Protein AF-A0A8X6LB05-F1 (afdb_monomer_lite)

Organism: Trichonephila clavata (NCBI:txid2740835)

Sequence (94 aa):
MGLFRFFLIYTGADTVPVEDKQLYGLGGAVAKHLVGTIPTEKLTHLFTNRYFAGLAILDYLVSRNVYLTGTEMTNRTNGVAESFPKHTCVERGS

Structure (mmCIF, N/CA/C/O backbone):
data_AF-A0A8X6LB05-F1
#
_entry.id   AF-A0A8X6LB05-F1
#
loop_
_atom_site.group_PDB
_atom_site.id
_atom_site.type_symbol
_atom_site.label_atom_id
_atom_site.label_alt_id
_atom_site.label_comp_id
_atom_site.label_asym_id
_atom_site.label_entity_id
_atom_site.label_seq_id
_atom_site.pdbx_PDB_ins_code
_atom_site.Cartn_x
_atom_site.Cartn_y
_atom_site.Cartn_z
_atom_site.occupancy
_atom_site.B_iso_or_equiv
_atom_site.auth_seq_id
_atom_site.auth_comp_id
_atom_site.auth_asym_id
_atom_site.auth_atom_id
_atom_site.pdbx_PDB_model_num
ATOM 1 N N . MET A 1 1 ? -3.652 24.612 4.915 1.00 54.06 1 MET A N 1
ATOM 2 C CA . MET A 1 1 ? -2.839 24.175 6.071 1.00 54.06 1 MET A CA 1
ATOM 3 C C . MET A 1 1 ? -2.693 22.666 5.991 1.00 54.06 1 MET A C 1
ATOM 5 O O . MET A 1 1 ? -3.711 21.998 5.881 1.00 54.06 1 MET A O 1
ATOM 9 N N . GLY A 1 2 ? -1.465 22.147 5.949 1.00 79.75 2 GLY A N 1
ATOM 10 C CA . GLY A 1 2 ? -1.190 20.706 5.939 1.00 79.75 2 GLY A CA 1
ATOM 11 C C . GLY A 1 2 ? -0.656 20.259 7.297 1.00 79.75 2 GLY A C 1
ATOM 12 O O . GLY A 1 2 ? 0.167 20.962 7.878 1.00 79.75 2 GLY A O 1
ATOM 13 N N . LEU A 1 3 ? -1.129 19.117 7.800 1.00 87.31 3 LEU A N 1
ATOM 14 C CA . LEU A 1 3 ? -0.637 18.500 9.032 1.00 87.31 3 LEU A CA 1
ATOM 15 C C . LEU A 1 3 ? 0.237 17.299 8.676 1.00 87.31 3 LEU A C 1
ATOM 17 O O . LEU A 1 3 ? -0.214 16.374 8.001 1.00 87.31 3 LEU A O 1
ATOM 21 N N . PHE A 1 4 ? 1.473 17.300 9.160 1.00 86.88 4 PHE A N 1
ATOM 22 C CA . PHE A 1 4 ? 2.348 16.140 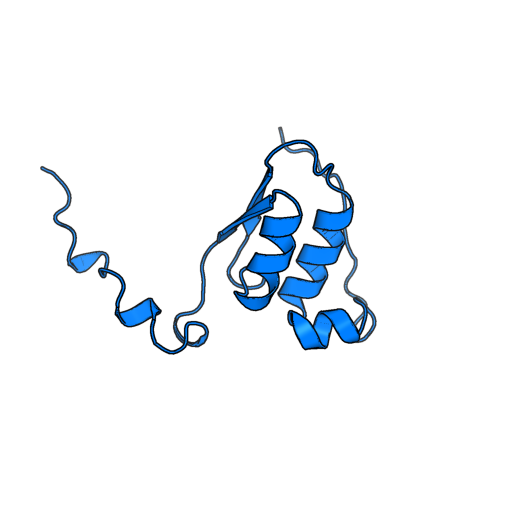9.089 1.00 86.88 4 PHE A CA 1
ATOM 23 C C . PHE A 1 4 ? 2.106 15.251 10.306 1.00 86.88 4 PHE A C 1
ATOM 25 O O . PHE A 1 4 ? 2.179 15.730 11.437 1.00 86.88 4 PHE A O 1
ATOM 32 N N . ARG A 1 5 ? 1.792 13.973 10.076 1.00 83.44 5 ARG A N 1
ATOM 33 C CA . ARG A 1 5 ? 1.401 13.059 11.157 1.00 83.44 5 ARG A CA 1
ATOM 34 C C . ARG A 1 5 ? 2.422 11.959 11.420 1.00 83.44 5 ARG A C 1
ATOM 36 O O . ARG A 1 5 ? 2.762 11.733 12.573 1.00 83.44 5 ARG A O 1
ATOM 43 N N . PHE A 1 6 ? 2.925 11.312 10.368 1.00 86.62 6 PHE A N 1
ATOM 44 C CA . PHE A 1 6 ? 3.834 10.170 10.482 1.00 86.62 6 PHE A CA 1
ATOM 45 C C . PHE A 1 6 ? 4.860 10.157 9.354 1.00 86.62 6 PHE A C 1
ATOM 47 O O . PHE A 1 6 ? 4.584 10.630 8.250 1.00 86.62 6 PHE A O 1
ATOM 54 N N . PHE A 1 7 ? 6.024 9.571 9.632 1.00 90.25 7 PHE A N 1
ATOM 55 C CA . PHE A 1 7 ? 7.064 9.323 8.643 1.00 90.25 7 PHE A CA 1
ATOM 56 C C . PHE A 1 7 ? 7.805 8.028 8.915 1.00 90.25 7 PHE A C 1
ATOM 58 O O . PHE A 1 7 ? 7.806 7.509 10.027 1.00 90.25 7 PHE A O 1
ATOM 65 N N . LEU A 1 8 ? 8.467 7.558 7.866 1.00 89.88 8 LEU A N 1
ATOM 66 C CA . LEU A 1 8 ? 9.372 6.430 7.889 1.00 89.88 8 LEU A CA 1
ATOM 67 C C . LEU A 1 8 ? 10.674 6.873 7.221 1.00 89.88 8 LEU A C 1
ATOM 69 O O . LEU A 1 8 ? 10.646 7.407 6.111 1.00 89.88 8 LEU A O 1
ATOM 73 N N . ILE A 1 9 ? 11.803 6.683 7.902 1.00 91.50 9 ILE A N 1
ATOM 74 C CA . ILE A 1 9 ? 13.124 6.962 7.330 1.00 91.50 9 ILE A CA 1
ATOM 75 C C . ILE A 1 9 ? 13.582 5.720 6.578 1.00 91.50 9 ILE A C 1
ATOM 77 O O . ILE A 1 9 ? 13.607 4.627 7.136 1.00 91.50 9 ILE A O 1
ATOM 81 N N . TYR A 1 10 ? 13.971 5.897 5.318 1.00 91.06 10 TYR A N 1
ATOM 82 C CA . TYR A 1 10 ? 14.556 4.821 4.531 1.00 91.06 10 TYR A CA 1
ATOM 83 C C . TYR A 1 10 ? 15.980 4.514 5.009 1.00 91.06 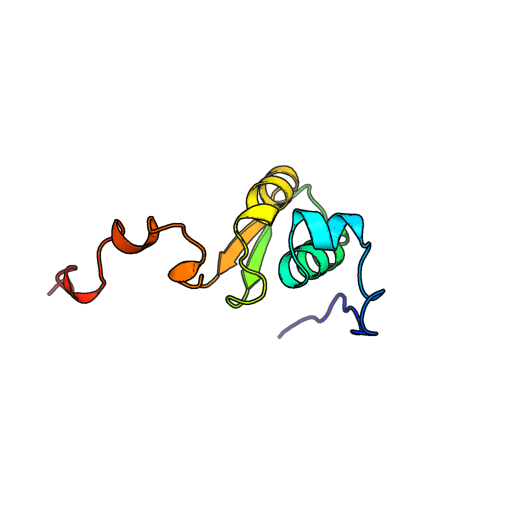10 TYR A C 1
ATOM 85 O O . TYR A 1 10 ? 16.865 5.361 4.912 1.00 91.06 10 TYR A O 1
ATOM 93 N N . THR A 1 11 ? 16.196 3.294 5.497 1.00 92.19 11 THR A N 1
ATOM 94 C CA . THR A 1 11 ? 17.479 2.795 6.024 1.00 92.19 11 THR A CA 1
ATOM 95 C C . THR A 1 11 ? 18.070 1.665 5.177 1.00 92.19 11 THR A C 1
ATOM 97 O O . THR A 1 11 ? 19.068 1.059 5.555 1.00 92.19 11 THR A O 1
ATOM 100 N N . GLY A 1 12 ? 17.491 1.380 4.007 1.00 88.56 12 GLY A N 1
ATOM 101 C CA . GLY A 1 12 ? 17.927 0.294 3.130 1.00 88.56 12 GLY A CA 1
ATOM 102 C C . GLY A 1 12 ? 17.035 -0.941 3.236 1.00 88.56 12 GLY A C 1
ATOM 103 O O . GLY A 1 12 ? 15.807 -0.825 3.261 1.00 88.56 12 GLY A O 1
ATOM 104 N N . ALA A 1 13 ? 17.643 -2.131 3.236 1.00 83.38 13 ALA A N 1
ATOM 105 C CA . ALA A 1 13 ? 16.923 -3.403 3.141 1.00 83.38 13 ALA A CA 1
ATOM 106 C C . ALA A 1 13 ? 15.901 -3.607 4.271 1.00 83.38 13 ALA A C 1
ATOM 108 O O . ALA A 1 13 ? 14.801 -4.079 3.986 1.00 83.38 13 ALA A O 1
ATOM 109 N N . ASP A 1 14 ? 16.235 -3.150 5.479 1.00 87.94 14 ASP A N 1
ATOM 110 C CA . ASP A 1 14 ? 15.466 -3.366 6.710 1.00 87.94 14 ASP A CA 1
ATOM 111 C C . ASP A 1 14 ? 14.487 -2.225 7.037 1.00 87.94 14 ASP A C 1
ATOM 113 O O . ASP A 1 14 ? 13.943 -2.158 8.134 1.00 87.94 14 ASP A O 1
ATOM 117 N N . THR A 1 15 ? 14.242 -1.311 6.087 1.00 90.19 15 THR A N 1
ATOM 118 C CA . THR A 1 15 ? 13.308 -0.178 6.276 1.00 90.19 15 THR A CA 1
ATOM 119 C C . THR A 1 15 ? 11.890 -0.643 6.634 1.00 90.19 15 THR A C 1
ATOM 121 O O . THR A 1 15 ? 11.156 0.043 7.341 1.00 90.19 15 THR A O 1
ATOM 124 N N . VAL A 1 16 ? 11.480 -1.788 6.094 1.00 92.25 16 VAL A N 1
ATOM 125 C CA . VAL A 1 16 ? 10.156 -2.393 6.271 1.00 92.25 16 VAL A CA 1
ATOM 126 C C . VAL A 1 16 ? 10.322 -3.897 6.487 1.00 92.25 16 VAL A C 1
ATOM 128 O O . VAL A 1 16 ? 11.318 -4.455 6.015 1.00 92.25 16 VAL A O 1
ATOM 131 N N . PRO A 1 17 ? 9.357 -4.575 7.138 1.00 93.12 17 PRO A N 1
ATOM 132 C CA . PRO A 1 17 ? 9.386 -6.027 7.271 1.00 93.12 17 PRO A CA 1
ATOM 133 C C . PRO A 1 17 ? 9.576 -6.716 5.915 1.00 93.12 17 PRO A C 1
ATOM 135 O O .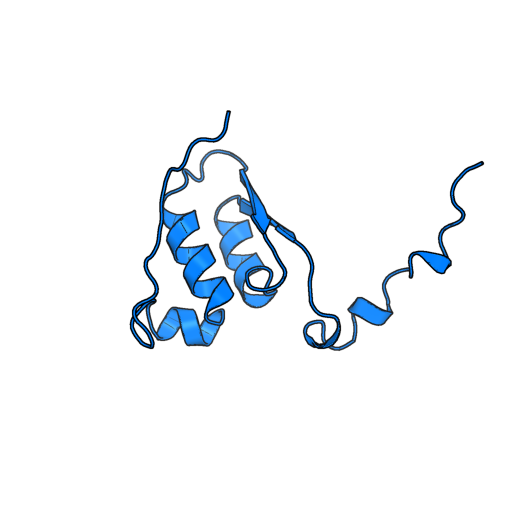 PRO A 1 17 ? 8.945 -6.352 4.918 1.00 93.12 17 PRO A O 1
ATOM 138 N N . VAL A 1 18 ? 10.450 -7.724 5.876 1.00 92.69 18 VAL A N 1
ATOM 139 C CA . VAL A 1 18 ? 10.797 -8.441 4.637 1.00 92.69 18 VAL A CA 1
ATOM 140 C C . VAL A 1 18 ? 9.567 -9.108 4.020 1.00 92.69 18 VAL A C 1
ATOM 142 O O . VAL A 1 18 ? 9.389 -9.056 2.806 1.00 92.69 18 VAL A O 1
ATOM 145 N N . GLU A 1 19 ? 8.693 -9.665 4.856 1.00 93.81 19 GLU A N 1
ATOM 146 C CA . GLU A 1 19 ? 7.404 -10.246 4.463 1.00 93.81 19 GLU A CA 1
ATOM 147 C C . GLU A 1 19 ? 6.513 -9.246 3.711 1.00 93.81 19 GLU A C 1
ATOM 149 O O . GLU A 1 19 ? 6.016 -9.540 2.625 1.00 93.81 19 GLU A O 1
ATOM 154 N N . ASP A 1 20 ? 6.402 -8.015 4.215 1.00 92.56 20 ASP A N 1
ATOM 155 C CA . ASP A 1 20 ? 5.601 -6.966 3.587 1.00 92.56 20 ASP A CA 1
ATOM 156 C C . ASP A 1 20 ? 6.216 -6.505 2.271 1.00 92.56 20 ASP A C 1
ATOM 158 O O . ASP A 1 20 ? 5.507 -6.241 1.299 1.00 92.56 20 ASP A O 1
ATOM 162 N N . LYS A 1 21 ? 7.547 -6.442 2.211 1.00 91.50 21 LYS A N 1
ATOM 163 C CA . LYS A 1 21 ? 8.263 -6.114 0.980 1.00 91.50 21 LYS A CA 1
ATOM 164 C C . LYS A 1 21 ? 8.083 -7.192 -0.090 1.00 91.50 21 LYS A C 1
ATOM 166 O O . LYS A 1 21 ? 8.023 -6.846 -1.267 1.00 91.50 21 LYS A O 1
ATOM 171 N N . GLN A 1 22 ? 8.003 -8.466 0.292 1.00 91.88 22 GLN A N 1
ATOM 172 C CA . GLN A 1 22 ? 7.756 -9.575 -0.634 1.00 91.88 22 GLN A CA 1
ATOM 173 C C . GLN A 1 22 ? 6.312 -9.582 -1.147 1.00 91.88 22 GLN A C 1
ATOM 175 O O . GLN A 1 22 ? 6.100 -9.791 -2.338 1.00 91.88 22 GLN A O 1
ATOM 180 N N . LEU A 1 23 ? 5.338 -9.305 -0.277 1.00 92.62 23 LEU A N 1
ATOM 181 C CA . LEU A 1 23 ? 3.917 -9.290 -0.634 1.00 92.62 23 LEU A CA 1
ATOM 182 C C . LEU A 1 23 ? 3.521 -8.052 -1.450 1.00 92.62 23 LEU A C 1
ATOM 184 O O . LEU A 1 23 ? 2.829 -8.164 -2.459 1.00 92.62 23 LEU A O 1
ATOM 188 N N . TYR A 1 24 ? 3.961 -6.867 -1.026 1.00 91.56 24 TYR A N 1
ATOM 189 C CA . TYR A 1 24 ? 3.451 -5.589 -1.538 1.00 91.56 24 TYR A CA 1
ATOM 190 C C . TYR A 1 24 ? 4.490 -4.771 -2.317 1.00 91.56 24 TYR A C 1
ATOM 192 O O . TYR A 1 24 ? 4.187 -3.686 -2.824 1.00 91.56 24 TYR A O 1
ATOM 200 N N . GLY A 1 25 ? 5.737 -5.243 -2.394 1.00 90.81 25 GLY A N 1
ATOM 201 C CA . GLY A 1 25 ? 6.865 -4.424 -2.828 1.00 90.81 25 GLY A CA 1
ATOM 202 C C . GLY A 1 25 ? 7.214 -3.334 -1.808 1.00 90.81 25 GLY A C 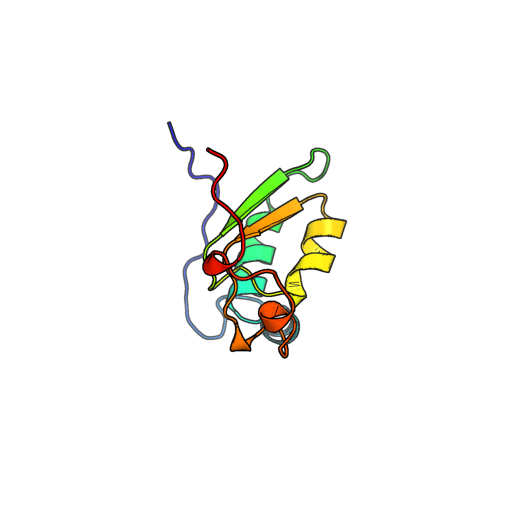1
ATOM 203 O O . GLY A 1 25 ? 6.506 -3.099 -0.830 1.00 90.81 25 GLY A O 1
ATOM 204 N N . LEU A 1 26 ? 8.320 -2.618 -2.040 1.00 91.00 26 LEU A N 1
ATOM 205 C CA . LEU A 1 26 ? 8.776 -1.572 -1.114 1.00 91.00 26 LEU A CA 1
ATOM 206 C C . LEU A 1 26 ? 7.748 -0.436 -0.968 1.00 91.00 26 LEU A C 1
ATOM 208 O O . LEU A 1 26 ? 7.437 -0.036 0.148 1.00 91.00 26 LEU A O 1
ATOM 212 N N . GLY A 1 27 ? 7.189 0.056 -2.078 1.00 91.12 27 GLY A N 1
ATOM 213 C CA . GLY A 1 27 ? 6.189 1.128 -2.047 1.00 91.12 27 GLY A CA 1
ATOM 214 C C . GLY A 1 27 ? 4.930 0.737 -1.271 1.00 91.12 27 GLY A C 1
ATOM 215 O O . GLY A 1 27 ? 4.497 1.481 -0.395 1.00 91.12 27 GLY A O 1
ATOM 216 N N . GLY A 1 28 ? 4.386 -0.454 -1.528 1.00 92.44 28 GLY A N 1
ATOM 217 C CA . GLY A 1 28 ? 3.246 -0.963 -0.772 1.00 92.44 28 GLY A CA 1
ATOM 218 C C . GLY A 1 28 ? 3.581 -1.127 0.711 1.00 92.44 28 GLY A C 1
ATOM 219 O O . GLY A 1 28 ? 2.897 -0.566 1.558 1.00 92.44 28 GLY A O 1
ATOM 220 N N . ALA A 1 29 ? 4.687 -1.788 1.051 1.00 94.12 29 ALA A N 1
ATOM 221 C CA . ALA A 1 29 ? 5.089 -1.985 2.445 1.00 94.12 29 ALA A CA 1
ATOM 222 C C . ALA A 1 29 ? 5.214 -0.664 3.234 1.00 94.12 29 ALA A C 1
ATOM 224 O O . ALA A 1 29 ? 4.747 -0.568 4.370 1.00 94.12 29 ALA A O 1
ATOM 225 N N . VAL A 1 30 ? 5.765 0.387 2.615 1.00 93.00 30 VAL A N 1
ATOM 226 C CA . VAL A 1 30 ? 5.820 1.728 3.220 1.00 93.00 30 VAL A CA 1
ATOM 227 C C . VAL A 1 30 ? 4.414 2.303 3.420 1.00 93.00 30 VAL A C 1
ATOM 229 O O . VAL A 1 30 ? 4.110 2.817 4.497 1.00 93.00 30 VAL A O 1
ATOM 232 N N . ALA A 1 31 ? 3.535 2.198 2.419 1.00 92.94 31 ALA A N 1
ATOM 233 C CA . ALA A 1 31 ? 2.155 2.666 2.533 1.00 92.94 31 ALA A CA 1
ATOM 234 C C . ALA A 1 31 ? 1.386 1.918 3.636 1.00 92.94 31 ALA A C 1
ATOM 236 O O . ALA A 1 31 ? 0.714 2.556 4.445 1.00 92.94 31 ALA A O 1
ATOM 237 N N . LYS A 1 32 ? 1.548 0.592 3.740 1.00 94.00 32 LYS A N 1
ATOM 238 C CA . LYS A 1 32 ? 0.982 -0.234 4.816 1.00 94.00 32 LYS A CA 1
ATOM 239 C C . LYS A 1 32 ? 1.420 0.267 6.191 1.00 94.00 32 LYS A C 1
ATOM 241 O O . LYS A 1 32 ? 0.572 0.440 7.068 1.00 94.00 32 LYS A O 1
ATOM 246 N N . HIS A 1 33 ? 2.716 0.529 6.362 1.00 93.00 33 HIS A N 1
ATOM 247 C CA . HIS A 1 33 ? 3.274 1.013 7.622 1.00 93.00 33 HIS A CA 1
ATOM 248 C C . HIS A 1 33 ? 2.681 2.371 8.024 1.00 93.00 33 HIS A C 1
ATOM 250 O O . HIS A 1 33 ? 2.197 2.535 9.143 1.00 93.00 33 HIS A O 1
ATOM 256 N N . LEU A 1 34 ? 2.645 3.331 7.095 1.00 91.94 34 LEU A N 1
ATOM 257 C CA . LEU A 1 34 ? 2.109 4.668 7.362 1.00 91.94 34 LEU A CA 1
ATOM 258 C C . LEU A 1 34 ? 0.599 4.637 7.636 1.00 91.94 34 LEU A C 1
ATOM 260 O O . LEU A 1 34 ? 0.133 5.288 8.568 1.00 91.94 34 LEU A O 1
ATOM 264 N N . VAL A 1 35 ? -0.167 3.849 6.880 1.00 92.31 35 VAL A N 1
ATOM 265 C CA . VAL A 1 35 ? -1.624 3.720 7.054 1.00 92.31 35 VAL A CA 1
ATOM 266 C C . VAL A 1 35 ? -1.997 2.995 8.347 1.00 92.31 35 VAL A C 1
ATOM 268 O O . VAL A 1 35 ? -3.053 3.273 8.909 1.00 92.31 35 VAL A O 1
ATOM 271 N N . GLY A 1 36 ? -1.140 2.113 8.871 1.00 89.44 36 GLY A N 1
ATOM 272 C CA . GLY A 1 36 ? -1.391 1.389 10.125 1.00 89.44 36 GLY A CA 1
ATOM 273 C C . GLY A 1 36 ? -1.667 2.293 11.335 1.00 89.44 36 GLY A C 1
ATOM 274 O O . GLY A 1 36 ? -2.296 1.866 12.297 1.00 89.44 36 GLY A O 1
ATOM 275 N N . THR A 1 37 ? -1.255 3.557 11.260 1.00 85.75 37 THR A N 1
ATOM 276 C CA . THR A 1 37 ? -1.435 4.580 12.301 1.00 85.75 37 THR A CA 1
ATOM 277 C C . THR A 1 37 ? -2.722 5.413 12.147 1.00 85.75 37 THR A C 1
ATOM 279 O O . THR A 1 37 ? -3.022 6.294 12.966 1.00 85.75 37 THR A O 1
ATOM 282 N N . ILE A 1 38 ? -3.486 5.174 11.076 1.00 87.31 38 ILE A N 1
ATOM 283 C CA . ILE A 1 38 ? -4.738 5.868 10.773 1.00 87.31 38 ILE A CA 1
ATOM 284 C C . ILE A 1 38 ? -5.910 5.086 11.397 1.00 87.31 38 ILE A C 1
ATOM 286 O O . ILE A 1 38 ? -5.962 3.861 11.249 1.00 87.31 38 ILE A O 1
ATOM 290 N N . PRO A 1 39 ? -6.848 5.764 12.091 1.00 87.44 39 PRO A N 1
ATOM 291 C CA . PRO A 1 39 ? -8.061 5.131 12.607 1.00 87.44 39 PRO A CA 1
ATOM 292 C C . PRO A 1 39 ? -8.920 4.558 11.470 1.00 87.44 39 PRO A C 1
ATOM 294 O O . PRO A 1 39 ? -9.090 5.205 10.438 1.00 87.44 39 PRO A O 1
ATOM 297 N N . THR A 1 40 ? -9.460 3.352 11.648 1.00 89.12 40 THR A N 1
ATOM 298 C CA . THR A 1 40 ? -10.195 2.619 10.597 1.00 89.12 40 THR A CA 1
ATOM 299 C C . THR A 1 40 ? -11.710 2.766 10.677 1.00 89.12 40 THR A C 1
ATOM 301 O O . THR A 1 40 ? -12.438 2.257 9.827 1.00 89.12 40 THR A O 1
ATOM 304 N N . GLU A 1 41 ? -12.217 3.457 11.697 1.00 90.31 41 GLU A N 1
ATOM 305 C CA . GLU A 1 41 ? -13.654 3.629 11.931 1.00 90.31 41 GLU A CA 1
ATOM 306 C C . GLU A 1 41 ? -14.296 4.544 10.880 1.00 90.31 41 GLU A C 1
ATOM 308 O O . GLU A 1 41 ? -15.510 4.517 10.683 1.00 90.31 41 GLU A O 1
ATOM 313 N N . LYS A 1 42 ? -13.487 5.360 10.194 1.00 88.81 42 LYS A N 1
ATOM 314 C CA . LYS A 1 42 ? -13.924 6.270 9.135 1.00 88.81 42 LYS A CA 1
ATOM 315 C C . LYS A 1 42 ? -13.218 5.952 7.826 1.00 88.81 42 LYS A C 1
ATOM 317 O O . LYS A 1 42 ? -12.018 5.684 7.811 1.00 88.81 42 LYS A O 1
ATOM 322 N N . LEU A 1 43 ? -13.970 6.067 6.733 1.00 93.00 43 LEU A N 1
ATOM 323 C CA . LEU A 1 43 ? -13.426 5.951 5.387 1.00 93.00 43 LEU A CA 1
ATOM 324 C C . LEU A 1 43 ? -12.348 7.019 5.184 1.00 93.00 43 LEU A C 1
ATOM 326 O O . LEU A 1 43 ? -12.599 8.210 5.384 1.00 93.00 43 LEU A O 1
ATOM 330 N N . THR A 1 44 ? -11.158 6.589 4.776 1.00 93.44 44 THR A N 1
ATOM 331 C CA . THR A 1 44 ? -10.027 7.480 4.505 1.00 93.44 44 THR A CA 1
ATOM 332 C C . THR A 1 44 ? -9.604 7.372 3.048 1.00 93.44 44 THR A C 1
ATOM 334 O O . THR A 1 44 ? -9.431 6.276 2.527 1.00 93.44 44 THR A O 1
ATOM 337 N N . HIS A 1 45 ? -9.378 8.510 2.394 1.00 93.12 45 HIS A N 1
ATOM 338 C CA . HIS A 1 45 ? -8.824 8.550 1.042 1.00 93.12 45 HIS A CA 1
ATOM 339 C C . HIS A 1 45 ? -7.315 8.787 1.101 1.00 93.12 45 HIS A C 1
ATOM 341 O O . HIS A 1 45 ? -6.852 9.804 1.621 1.00 93.12 45 HIS A O 1
ATOM 347 N N . LEU A 1 46 ? -6.549 7.843 0.565 1.00 92.12 46 LEU A N 1
ATOM 348 C CA . LEU A 1 46 ? -5.103 7.908 0.446 1.00 92.12 46 LEU A CA 1
ATOM 349 C C . LEU A 1 46 ? -4.732 8.310 -0.983 1.00 92.12 46 LEU A C 1
ATOM 351 O O . LEU A 1 46 ? -4.991 7.572 -1.931 1.00 92.12 46 LEU A O 1
ATOM 355 N N . PHE A 1 47 ? -4.088 9.465 -1.129 1.00 92.31 47 PHE A N 1
ATOM 356 C CA . PHE A 1 47 ? -3.603 9.955 -2.416 1.00 92.31 47 PHE A CA 1
ATOM 357 C C . PHE A 1 47 ? -2.107 9.683 -2.550 1.00 92.31 47 PHE A C 1
ATOM 359 O O . PHE A 1 47 ? -1.324 10.127 -1.708 1.00 92.31 47 PHE A O 1
ATOM 366 N N . THR A 1 48 ? -1.695 8.963 -3.594 1.00 91.06 48 THR A N 1
ATOM 367 C CA . THR A 1 48 ? -0.285 8.600 -3.791 1.00 91.06 48 THR A CA 1
ATOM 368 C C . THR A 1 48 ? 0.198 8.779 -5.227 1.00 91.06 48 THR A C 1
ATOM 370 O O . THR A 1 48 ? -0.567 8.849 -6.186 1.00 91.06 48 THR A O 1
ATOM 373 N N . ASN A 1 49 ? 1.521 8.848 -5.375 1.00 88.06 49 ASN A N 1
ATOM 374 C CA . ASN A 1 49 ? 2.196 8.707 -6.662 1.00 88.06 49 ASN A CA 1
ATOM 375 C C . ASN A 1 49 ? 2.364 7.213 -7.017 1.00 88.06 49 ASN A C 1
ATOM 377 O O . ASN A 1 49 ? 2.413 6.367 -6.124 1.00 88.06 49 ASN A O 1
ATOM 381 N N . ARG A 1 50 ? 2.605 6.909 -8.299 1.00 85.38 50 ARG A N 1
ATOM 382 C CA . ARG A 1 50 ? 2.864 5.583 -8.899 1.00 85.38 50 ARG A CA 1
ATOM 383 C C . ARG A 1 50 ? 3.841 4.666 -8.186 1.00 85.38 50 ARG A C 1
ATOM 385 O O . ARG A 1 50 ? 3.865 3.466 -8.431 1.00 85.38 50 ARG A O 1
ATOM 392 N N . TYR A 1 51 ? 4.706 5.217 -7.343 1.00 87.06 51 TYR A N 1
ATOM 393 C CA . TYR A 1 51 ? 5.614 4.405 -6.547 1.00 87.06 51 TYR A CA 1
ATOM 394 C C . TYR A 1 51 ? 4.872 3.594 -5.471 1.00 87.06 51 TYR A C 1
ATOM 396 O O . TYR A 1 51 ? 5.226 2.443 -5.233 1.00 87.06 51 TYR A O 1
ATOM 404 N N . PHE A 1 52 ? 3.829 4.171 -4.866 1.00 87.56 52 PHE A N 1
ATOM 405 C CA . PHE A 1 52 ? 3.064 3.589 -3.756 1.00 87.56 52 PHE A CA 1
ATOM 406 C C . PHE A 1 52 ? 1.694 3.041 -4.188 1.00 87.56 52 PHE A C 1
ATOM 408 O O . PHE A 1 52 ? 0.933 2.582 -3.344 1.00 87.56 52 PHE A O 1
ATOM 415 N N . ALA A 1 53 ? 1.361 3.118 -5.480 1.00 82.38 53 ALA A N 1
ATOM 416 C CA . ALA A 1 53 ? 0.031 2.802 -6.005 1.00 82.38 53 ALA A CA 1
ATOM 417 C C . ALA A 1 53 ? -0.227 1.299 -6.253 1.00 82.38 53 ALA A C 1
ATOM 419 O O . ALA A 1 53 ? -1.300 0.941 -6.733 1.00 82.38 53 ALA A O 1
ATOM 420 N N . GLY A 1 54 ? 0.741 0.435 -5.919 1.00 83.44 54 GLY A N 1
ATOM 421 C CA . GLY A 1 54 ? 0.783 -0.956 -6.374 1.00 83.44 54 GLY A CA 1
ATOM 422 C C . GLY A 1 54 ? -0.484 -1.756 -6.076 1.00 83.44 54 GLY A C 1
ATOM 423 O O . GLY A 1 54 ? -0.941 -1.798 -4.939 1.00 83.44 54 GLY A O 1
ATOM 424 N N . LEU A 1 55 ? -0.991 -2.475 -7.081 1.00 85.56 55 LEU A N 1
ATOM 425 C CA . LEU A 1 55 ? -2.251 -3.227 -6.989 1.00 85.56 55 LEU A CA 1
ATOM 426 C C . LEU A 1 55 ? -2.291 -4.237 -5.828 1.00 85.56 55 LEU A C 1
ATOM 428 O O . LEU A 1 55 ? -3.339 -4.423 -5.221 1.00 85.56 55 LEU A O 1
ATOM 432 N N . ALA A 1 56 ? -1.150 -4.838 -5.474 1.00 88.50 56 ALA A N 1
ATOM 433 C CA . ALA A 1 56 ? -1.056 -5.856 -4.425 1.00 88.50 56 ALA A CA 1
ATOM 434 C C . ALA A 1 56 ? -1.472 -5.365 -3.025 1.00 88.50 56 ALA A C 1
ATOM 436 O O . ALA A 1 56 ? -1.825 -6.179 -2.177 1.00 88.50 56 ALA A O 1
ATOM 437 N N . ILE A 1 57 ? -1.428 -4.054 -2.754 1.00 91.94 57 ILE A N 1
ATOM 438 C CA . ILE A 1 57 ? -1.813 -3.509 -1.442 1.00 91.94 57 ILE A CA 1
ATOM 439 C C . ILE A 1 57 ? -3.293 -3.119 -1.349 1.00 91.94 57 ILE A C 1
ATOM 441 O O . ILE A 1 57 ? -3.782 -2.820 -0.260 1.00 91.94 57 ILE A O 1
ATOM 445 N N . LEU A 1 58 ? -4.021 -3.109 -2.467 1.00 91.56 58 LEU A N 1
ATOM 446 C CA . LEU A 1 58 ? -5.393 -2.605 -2.505 1.00 91.56 58 LEU A CA 1
ATOM 447 C C . LEU A 1 58 ? -6.323 -3.384 -1.573 1.00 91.56 58 LEU A C 1
ATOM 449 O O . LEU A 1 58 ? -7.051 -2.759 -0.805 1.00 91.56 58 LEU A O 1
ATOM 453 N N . ASP A 1 59 ? -6.236 -4.715 -1.563 1.00 92.00 59 ASP A N 1
ATOM 454 C CA . ASP A 1 59 ? -7.073 -5.558 -0.700 1.00 92.00 59 ASP A CA 1
ATOM 455 C C . ASP A 1 59 ? -6.842 -5.251 0.787 1.00 92.00 59 ASP A C 1
ATOM 457 O O . ASP A 1 59 ? -7.791 -5.098 1.562 1.00 92.00 59 ASP A O 1
ATOM 461 N N . TYR A 1 60 ? -5.575 -5.064 1.178 1.00 93.25 60 TYR A N 1
ATOM 462 C CA . TYR A 1 60 ? -5.219 -4.643 2.532 1.00 93.25 60 TYR A CA 1
ATOM 463 C C . TYR A 1 60 ? -5.834 -3.279 2.878 1.00 93.25 60 TYR A C 1
ATOM 465 O O . TYR A 1 60 ? -6.449 -3.136 3.935 1.00 93.25 60 TYR A O 1
ATOM 473 N N . LEU A 1 61 ? -5.714 -2.279 2.000 1.00 94.00 61 LEU A N 1
ATOM 474 C CA . LEU A 1 61 ? -6.258 -0.940 2.254 1.00 94.00 61 LEU A CA 1
ATOM 475 C C . LEU A 1 61 ? -7.788 -0.950 2.349 1.00 94.00 61 LEU A C 1
ATOM 477 O O . LEU A 1 61 ? -8.343 -0.361 3.279 1.00 94.00 61 LEU A O 1
ATOM 481 N N . VAL A 1 62 ? -8.467 -1.680 1.463 1.00 93.38 62 VAL A N 1
ATOM 482 C CA . VAL A 1 62 ? -9.930 -1.811 1.481 1.00 93.38 62 VAL A CA 1
ATOM 483 C C . VAL A 1 62 ? -10.397 -2.474 2.777 1.00 93.38 62 VAL A C 1
ATOM 485 O O . VAL A 1 62 ? -11.311 -1.958 3.420 1.00 93.38 62 VAL A O 1
ATOM 488 N N . SER A 1 63 ? -9.716 -3.532 3.239 1.00 93.12 63 SER A N 1
ATOM 489 C CA . SER A 1 63 ? -10.009 -4.169 4.536 1.00 93.12 63 SER A CA 1
ATOM 490 C C . SER A 1 63 ? -9.857 -3.225 5.741 1.00 93.12 63 SER A C 1
ATOM 492 O O . SER A 1 63 ? -10.417 -3.474 6.807 1.00 93.12 63 SER A O 1
ATOM 494 N N . ARG A 1 64 ? -9.117 -2.121 5.574 1.00 93.88 64 ARG A N 1
ATOM 495 C CA . ARG A 1 64 ? -8.864 -1.088 6.589 1.00 93.88 64 ARG A CA 1
ATOM 496 C C . ARG A 1 64 ? -9.718 0.166 6.389 1.00 93.88 64 ARG A C 1
ATOM 498 O O . ARG A 1 64 ?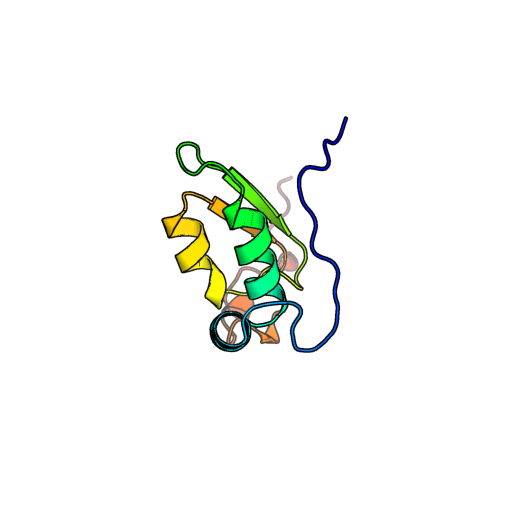 -9.472 1.162 7.062 1.00 93.88 64 ARG A O 1
ATOM 505 N N . ASN A 1 65 ? -10.711 0.127 5.498 1.00 94.06 65 ASN A N 1
ATOM 506 C CA . ASN A 1 65 ? -11.550 1.276 5.153 1.00 94.06 65 ASN A CA 1
ATOM 507 C C . ASN A 1 65 ? -10.736 2.451 4.563 1.00 94.06 65 ASN A C 1
ATOM 509 O O . ASN A 1 65 ? -11.014 3.625 4.817 1.00 94.06 65 ASN A O 1
ATOM 513 N N . VAL A 1 66 ? -9.692 2.131 3.789 1.00 94.75 66 VAL A N 1
ATOM 514 C CA . VAL A 1 66 ? -8.811 3.102 3.132 1.00 94.75 66 VAL A CA 1
ATOM 515 C C . VAL A 1 66 ? -8.875 2.922 1.623 1.00 94.75 66 VAL A C 1
ATOM 517 O O . VAL A 1 66 ? -8.568 1.857 1.096 1.00 94.75 66 VAL A O 1
ATOM 520 N N . TYR A 1 67 ? -9.264 3.973 0.907 1.00 94.06 67 TYR A N 1
ATOM 521 C CA . TYR A 1 67 ? -9.350 3.968 -0.552 1.00 94.06 67 TYR A CA 1
ATOM 522 C C . TYR A 1 67 ? -8.141 4.662 -1.152 1.00 94.06 67 TYR A C 1
ATOM 524 O O . TYR A 1 67 ? -7.835 5.804 -0.816 1.00 94.06 67 TYR A O 1
ATOM 532 N N . LEU A 1 68 ? -7.460 3.968 -2.056 1.00 92.38 68 LEU A N 1
ATOM 533 C CA . LEU A 1 68 ? -6.280 4.475 -2.737 1.00 92.38 68 LEU A CA 1
ATOM 534 C C . LEU A 1 68 ? -6.678 5.196 -4.023 1.00 92.38 68 LEU A C 1
ATOM 536 O O . LEU A 1 68 ? -7.434 4.677 -4.838 1.00 92.38 68 LEU A O 1
ATOM 540 N N . THR A 1 69 ? -6.135 6.387 -4.229 1.00 91.81 69 THR A N 1
ATOM 541 C CA . THR A 1 69 ? -6.190 7.101 -5.503 1.00 91.81 69 THR A CA 1
ATOM 542 C C . THR A 1 69 ? -4.776 7.489 -5.888 1.00 91.81 69 THR A C 1
ATOM 544 O O . THR A 1 69 ? -4.078 8.182 -5.151 1.00 91.81 69 THR A O 1
ATOM 547 N N . GLY A 1 70 ? -4.335 7.040 -7.053 1.00 87.12 70 GLY A N 1
ATOM 548 C CA . GLY A 1 70 ? -2.993 7.312 -7.532 1.00 87.12 70 GLY A CA 1
ATOM 549 C C . GLY A 1 70 ? -2.869 7.021 -9.013 1.00 87.12 70 GLY A C 1
ATOM 550 O O . GLY A 1 70 ? -3.813 6.588 -9.671 1.00 87.12 70 GLY A O 1
ATOM 551 N N . THR A 1 71 ? -1.687 7.290 -9.542 1.00 83.56 71 THR A N 1
ATOM 552 C CA . THR A 1 71 ? -1.328 6.911 -10.906 1.00 83.56 71 THR A CA 1
ATOM 553 C C . THR A 1 71 ? -0.684 5.536 -10.892 1.00 83.56 71 THR A C 1
ATOM 555 O O . THR A 1 71 ? 0.036 5.217 -9.958 1.00 83.56 71 THR A O 1
ATOM 558 N N . GLU A 1 72 ? -0.903 4.724 -11.920 1.00 79.94 72 GLU A N 1
ATOM 559 C CA . GLU A 1 72 ? -0.226 3.433 -12.066 1.00 79.94 72 GLU A CA 1
ATOM 560 C C . GLU A 1 72 ? 0.639 3.401 -13.322 1.00 79.94 72 GLU A C 1
ATOM 562 O O . GLU A 1 72 ? 0.390 4.126 -14.288 1.00 79.94 72 GLU A O 1
ATOM 567 N N . MET A 1 73 ? 1.693 2.581 -13.306 1.00 76.06 73 MET A N 1
ATOM 568 C CA . MET A 1 73 ? 2.4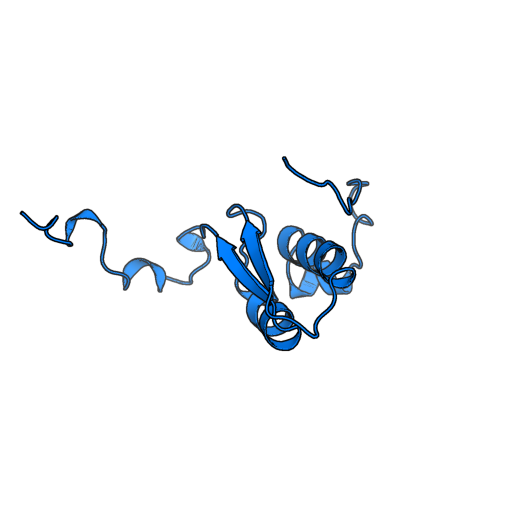84 2.353 -14.514 1.00 76.06 73 MET A CA 1
ATOM 569 C C . MET A 1 73 ? 1.802 1.301 -15.382 1.00 76.06 73 MET A C 1
ATOM 571 O O . MET A 1 73 ? 1.491 0.207 -14.923 1.00 76.06 73 MET A O 1
ATOM 575 N N . THR A 1 74 ? 1.631 1.609 -16.668 1.00 74.62 74 THR A N 1
ATOM 576 C CA . THR A 1 74 ? 0.945 0.748 -17.644 1.00 74.62 74 THR A CA 1
ATOM 577 C C . THR A 1 74 ? 1.479 -0.687 -17.637 1.00 74.62 74 THR A C 1
ATOM 579 O O . THR A 1 74 ? 0.701 -1.638 -17.653 1.00 74.62 74 THR A O 1
ATOM 582 N N . ASN A 1 75 ? 2.798 -0.860 -17.503 1.00 76.50 75 ASN A N 1
ATOM 583 C CA . ASN A 1 75 ? 3.456 -2.170 -17.475 1.00 76.50 75 ASN A CA 1
ATOM 584 C C . ASN A 1 75 ? 3.165 -3.019 -16.220 1.00 76.50 75 ASN A C 1
ATOM 586 O O . ASN A 1 75 ? 3.505 -4.196 -16.210 1.00 76.50 75 ASN A O 1
ATOM 590 N N . ARG A 1 76 ? 2.551 -2.456 -15.172 1.00 72.56 76 ARG A N 1
ATOM 591 C CA . ARG A 1 76 ? 2.187 -3.162 -13.927 1.00 72.56 76 ARG A CA 1
ATOM 592 C C . ARG A 1 76 ? 0.745 -3.653 -13.902 1.00 72.56 76 ARG A C 1
ATOM 594 O O . ARG A 1 76 ? 0.347 -4.347 -12.976 1.00 72.56 76 ARG A O 1
ATOM 601 N N . THR A 1 77 ? -0.033 -3.301 -14.919 1.00 71.12 77 THR A N 1
ATOM 602 C CA . THR A 1 77 ? -1.457 -3.650 -15.017 1.00 71.12 77 THR A CA 1
ATOM 603 C C . THR A 1 77 ? -1.710 -4.906 -15.851 1.00 71.12 77 THR A C 1
ATOM 605 O O . THR A 1 77 ? -2.855 -5.184 -16.183 1.00 71.12 77 THR A O 1
ATOM 608 N N . ASN A 1 78 ? -0.664 -5.658 -16.226 1.00 68.88 78 ASN A N 1
ATOM 609 C CA . ASN A 1 78 ? -0.763 -6.848 -17.086 1.00 68.88 78 ASN A CA 1
ATOM 610 C C . ASN A 1 78 ? -1.587 -6.610 -18.370 1.00 68.88 78 ASN A C 1
ATOM 612 O O . ASN A 1 78 ? -2.361 -7.465 -18.786 1.00 68.88 78 ASN A O 1
ATOM 616 N N . GLY A 1 79 ? -1.466 -5.422 -18.971 1.00 68.69 79 GLY A N 1
ATOM 617 C CA . GLY A 1 79 ? -2.210 -5.048 -20.179 1.00 68.69 79 GLY A CA 1
ATOM 618 C C . GLY A 1 79 ? -3.659 -4.608 -19.936 1.00 68.69 79 GLY A C 1
ATOM 619 O O . GLY A 1 79 ? -4.278 -4.065 -20.844 1.00 68.69 79 GLY A O 1
ATOM 620 N N . VAL A 1 80 ? -4.198 -4.722 -18.714 1.00 70.75 80 VAL A N 1
ATOM 621 C CA . VAL A 1 80 ? -5.543 -4.211 -18.379 1.00 70.75 80 VAL A CA 1
ATOM 622 C C . VAL A 1 80 ? -5.628 -2.706 -18.626 1.00 70.75 80 VAL A C 1
ATOM 624 O O . VAL A 1 80 ? -6.667 -2.223 -19.073 1.00 70.75 80 VAL A O 1
ATOM 627 N N . ALA A 1 81 ? -4.530 -1.963 -18.440 1.00 66.94 81 ALA A N 1
ATOM 628 C CA . ALA A 1 81 ? -4.520 -0.537 -18.745 1.00 66.94 81 ALA A CA 1
ATOM 629 C C . ALA A 1 81 ? -4.847 -0.209 -20.212 1.00 66.94 81 ALA A C 1
ATOM 631 O O . ALA A 1 81 ? -5.347 0.877 -20.493 1.00 66.94 81 ALA A O 1
ATOM 632 N N . GLU A 1 82 ? -4.590 -1.132 -21.140 1.00 68.38 82 GLU A N 1
ATOM 633 C CA . GLU A 1 82 ? -4.880 -0.953 -22.566 1.00 68.38 82 GLU A CA 1
ATOM 634 C C . GLU A 1 82 ? -6.374 -1.074 -22.880 1.00 68.38 82 GLU A C 1
ATOM 636 O O . GLU A 1 82 ? -6.829 -0.538 -23.889 1.00 68.38 82 GLU A O 1
ATOM 641 N N . SER A 1 83 ? -7.134 -1.736 -22.000 1.00 70.81 83 SER A N 1
ATOM 642 C CA . SER A 1 83 ? -8.592 -1.845 -22.097 1.00 70.81 83 SER A CA 1
ATOM 643 C C . SER A 1 83 ? -9.322 -0.587 -21.619 1.00 70.81 83 SER A C 1
ATOM 645 O O . SER A 1 83 ? -10.503 -0.414 -21.923 1.00 70.81 83 SER A O 1
ATOM 647 N N . PHE A 1 84 ? -8.641 0.313 -20.896 1.00 68.19 84 PHE A N 1
ATOM 648 C CA . PHE A 1 84 ? -9.257 1.564 -20.472 1.00 68.19 84 PHE A CA 1
ATOM 649 C C . PHE A 1 84 ? -9.379 2.544 -21.645 1.00 68.19 84 PHE A C 1
ATOM 651 O O . PHE A 1 84 ? -8.471 2.639 -22.478 1.00 68.19 84 PHE A O 1
ATOM 658 N N . PRO A 1 85 ? -10.470 3.332 -21.696 1.00 69.44 85 PRO A N 1
ATOM 659 C CA . PRO A 1 85 ? -10.626 4.377 -22.694 1.00 69.44 85 PRO A CA 1
ATOM 660 C C . PRO A 1 85 ? -9.438 5.340 -22.629 1.00 69.44 85 PRO A C 1
ATOM 662 O O . PRO A 1 85 ? -9.185 5.979 -21.606 1.00 69.44 85 PRO A O 1
ATOM 665 N N . LYS A 1 86 ? -8.690 5.457 -23.728 1.00 65.25 86 LYS A N 1
ATOM 666 C CA . LYS A 1 86 ? -7.619 6.451 -23.828 1.00 65.25 86 LYS A CA 1
ATOM 667 C C . LYS A 1 86 ? -8.253 7.842 -23.820 1.00 65.25 86 LYS A C 1
ATOM 669 O O . LYS A 1 86 ? -9.261 8.066 -24.483 1.00 65.25 86 LYS A O 1
ATOM 674 N N . HIS A 1 87 ? -7.637 8.800 -23.128 1.00 57.25 87 HIS A N 1
ATOM 675 C CA . HIS A 1 87 ? -8.121 10.189 -23.046 1.00 57.25 87 HIS A CA 1
ATOM 676 C C . HIS A 1 87 ? -8.335 10.870 -24.412 1.00 57.25 87 HIS A C 1
ATOM 678 O O . HIS A 1 87 ? -9.069 11.848 -24.499 1.00 57.25 87 HIS A O 1
ATOM 684 N N . THR A 1 88 ? -7.710 10.366 -25.477 1.00 56.78 88 THR A N 1
ATOM 685 C CA . THR A 1 88 ? -7.907 10.819 -26.863 1.00 56.78 88 THR A CA 1
ATOM 686 C C . THR A 1 88 ? -9.224 10.360 -27.493 1.00 56.78 88 THR A C 1
ATOM 688 O O . THR A 1 88 ? -9.560 10.827 -28.572 1.00 56.78 88 THR A O 1
ATOM 691 N N . CYS A 1 89 ? -9.955 9.447 -26.851 1.00 50.56 89 CYS A N 1
ATOM 692 C CA . CYS A 1 89 ? -11.206 8.865 -27.344 1.00 50.56 89 CYS A CA 1
ATOM 693 C C . CYS A 1 89 ? -12.442 9.362 -26.578 1.00 50.56 89 CYS A C 1
ATOM 695 O O . CYS A 1 89 ? -13.548 8.908 -26.850 1.00 50.56 89 CYS A O 1
ATOM 697 N N . VAL A 1 90 ? -12.264 10.266 -25.612 1.00 53.69 90 VAL A N 1
ATOM 698 C CA . VAL A 1 90 ? -13.369 10.904 -24.895 1.00 53.69 90 VAL A CA 1
ATOM 699 C C . VAL A 1 90 ? -13.601 12.254 -25.561 1.00 53.69 90 VAL A C 1
ATOM 701 O O . VAL A 1 90 ? -12.732 13.126 -25.488 1.00 53.69 90 VAL A O 1
ATOM 704 N N . GLU A 1 91 ? -14.737 12.423 -26.241 1.00 59.28 91 GLU A N 1
ATOM 705 C CA . GLU A 1 91 ? -15.162 13.743 -26.705 1.00 59.28 91 GLU A CA 1
ATOM 706 C C . GLU A 1 91 ? -15.187 14.675 -25.491 1.00 59.28 91 GLU A C 1
ATOM 708 O O . GLU A 1 91 ? -15.904 14.440 -24.515 1.00 59.28 91 GLU A O 1
ATOM 713 N N . ARG A 1 92 ? -14.338 15.708 -25.505 1.00 54.09 92 ARG A N 1
ATOM 714 C CA . ARG A 1 92 ? -14.453 16.781 -24.521 1.00 54.09 92 ARG A CA 1
ATOM 715 C C . ARG A 1 92 ? -15.782 17.454 -24.824 1.00 54.09 92 ARG A C 1
ATOM 717 O O . ARG A 1 92 ? -15.933 18.001 -25.913 1.00 54.09 92 ARG A O 1
ATOM 724 N N . GLY A 1 93 ? -16.728 17.330 -23.893 1.00 55.22 93 GLY A N 1
ATOM 725 C CA . GLY A 1 93 ? -18.038 17.963 -23.995 1.00 55.22 93 GLY A CA 1
ATOM 726 C C . GLY A 1 93 ? -17.897 19.419 -24.435 1.00 55.22 93 GLY A C 1
ATOM 727 O O . GLY A 1 93 ? -17.010 20.124 -23.946 1.00 55.22 93 GLY A O 1
ATOM 728 N N . SER A 1 94 ? -18.719 19.781 -25.421 1.00 44.38 94 SER A N 1
ATOM 729 C CA . SER A 1 94 ? -18.837 21.120 -26.005 1.00 44.38 94 SER A CA 1
ATOM 730 C C . SER A 1 94 ? -19.186 22.185 -24.973 1.00 44.38 94 SER A C 1
ATOM 732 O O . SER A 1 94 ? -19.924 21.856 -24.017 1.00 44.38 94 SER A O 1
#

Foldseek 3Di:
DDDDDDDFDDPPPVSFPPVQCVQFNPLCRRVLVVCVPPQQPEQAEAEDEQSNQQPSNQVVCVVSNYHYDYDHDCVRVVNVVVVDDDPVRDPPDD

pLDDT: mean 83.76, std 12.43, range [44.38, 94.75]

Secondary structure (DSSP, 8-state):
-----------SGGGS-HHHHHHHHHHHHHHHHHHTTS-SSS-EEEEE-TTT--GGGHHHHHHTTEEEEE---GGGTTTHHHHSPPGGGS----

Radius of gyration: 15.83 Å; chains: 1; bounding box: 37×34×40 Å